Protein AF-A0A7L2R5G6-F1 (afdb_monomer_lite)

Sequence (121 aa):
MLLHHALSICGMILVLGLGKSATEVNAVVFVSEITNPLLQARWFLREMGSYHTSLGKAVDFLFVLLFLALRIGAGAWIVYGMVTSPKTNWLLKAGGLAMYVVSLGFMVEICRFVRRKMWKK

InterPro domains:
  IPR006634 TRAM/LAG1/CLN8 homology domain [PF03798] (1-88)
  IPR006634 TRAM/LAG1/CLN8 homology domain [PS50922] (1-119)
  IPR042512 TLC domain-containing protein 5 [PTHR31898] (1-121)

Radius of gyration: 16.45 Å; chains: 1; bounding box: 33×23×48 Å

pLDDT: mean 93.64, std 5.58, range [48.41, 97.31]

Secondary structure (DSSP, 8-state):
-HHHHHHHHHHHHHHHHHT--HHHHHHHHHHHHTTHHHHHHHHHHHHTT-TTSHHHHHHHHHHHHHIIIIIIIIHHHHHHHHHH-SSS-HHHHHHHHHHHHHHHHHHHHHHHHHHHHHHT-

Structure (mmCIF, N/CA/C/O backbone):
data_AF-A0A7L2R5G6-F1
#
_entry.id   AF-A0A7L2R5G6-F1
#
loop_
_atom_site.group_PDB
_atom_site.id
_atom_site.type_symbol
_atom_site.label_atom_id
_atom_site.label_alt_id
_atom_site.label_comp_id
_atom_site.label_asym_id
_atom_site.label_entity_id
_a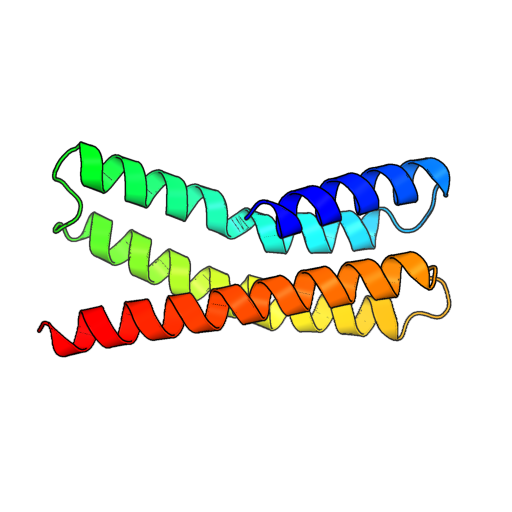tom_site.label_seq_id
_atom_site.pdbx_PDB_ins_code
_atom_site.Cartn_x
_atom_site.Cartn_y
_atom_site.Cartn_z
_atom_site.occupancy
_atom_site.B_iso_or_equiv
_atom_site.auth_seq_id
_atom_site.auth_comp_id
_atom_site.auth_asym_id
_atom_site.auth_atom_id
_atom_site.pdbx_PDB_model_num
ATOM 1 N N . MET A 1 1 ? -3.943 6.866 -4.839 1.00 86.44 1 MET A N 1
ATOM 2 C CA . MET A 1 1 ? -2.896 7.505 -4.011 1.00 86.44 1 MET A CA 1
ATOM 3 C C . MET A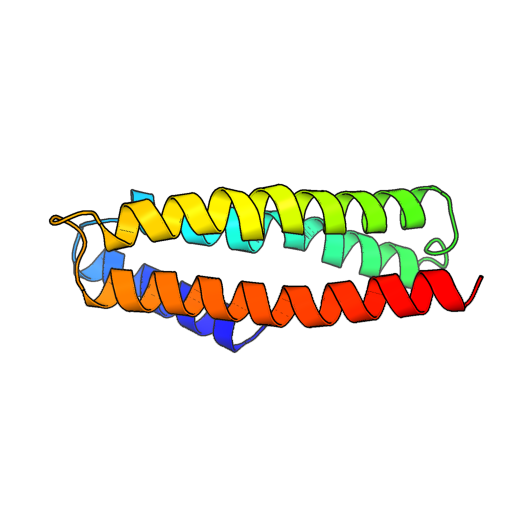 1 1 ? -3.474 8.528 -3.045 1.00 86.44 1 MET A C 1
ATOM 5 O O . MET A 1 1 ? -3.254 8.370 -1.858 1.00 86.44 1 MET A O 1
ATOM 9 N N . LEU A 1 2 ? -4.278 9.502 -3.489 1.00 92.38 2 LEU A N 1
ATOM 10 C CA . LEU A 1 2 ? -4.868 10.505 -2.582 1.00 92.38 2 LEU A CA 1
ATOM 11 C C . LEU A 1 2 ? -5.708 9.906 -1.442 1.00 92.38 2 LEU A C 1
ATOM 13 O O . LEU A 1 2 ? -5.483 10.251 -0.291 1.00 92.38 2 LEU A O 1
ATOM 17 N N . LEU A 1 3 ? -6.607 8.960 -1.743 1.00 92.62 3 LEU A N 1
ATOM 18 C CA . LEU A 1 3 ? -7.433 8.305 -0.718 1.00 92.62 3 LEU A CA 1
ATOM 19 C C . LEU A 1 3 ? -6.592 7.592 0.354 1.00 92.62 3 LEU A C 1
ATOM 21 O O . LEU A 1 3 ? -6.880 7.705 1.537 1.00 92.62 3 LEU A O 1
ATOM 25 N N . HIS A 1 4 ? -5.529 6.904 -0.066 1.00 94.00 4 HIS A N 1
ATOM 26 C CA . HIS A 1 4 ? -4.559 6.263 0.828 1.00 94.00 4 HIS A CA 1
ATOM 27 C C . HIS A 1 4 ? -3.921 7.284 1.782 1.00 94.00 4 HIS A C 1
ATOM 29 O O . HIS A 1 4 ? -3.917 7.072 2.988 1.00 94.00 4 HIS A O 1
ATOM 35 N N . HIS A 1 5 ? -3.454 8.426 1.269 1.00 95.81 5 HIS A N 1
ATOM 36 C CA . HIS A 1 5 ? -2.864 9.466 2.117 1.00 95.81 5 HIS A CA 1
ATOM 37 C C . HIS A 1 5 ? -3.889 10.118 3.047 1.00 95.81 5 HIS A C 1
ATOM 39 O O . HIS A 1 5 ? -3.585 10.332 4.217 1.00 95.81 5 HIS A O 1
ATOM 45 N N . ALA A 1 6 ? -5.102 10.390 2.561 1.00 96.00 6 ALA A N 1
ATOM 46 C CA . ALA A 1 6 ? -6.176 10.936 3.384 1.00 96.00 6 ALA A CA 1
ATOM 47 C C . ALA A 1 6 ? -6.498 10.003 4.562 1.00 96.00 6 ALA A C 1
ATOM 49 O O . ALA A 1 6 ? -6.526 10.448 5.706 1.00 96.00 6 ALA A O 1
ATOM 50 N N . LEU A 1 7 ? -6.649 8.700 4.303 1.00 95.19 7 LEU A N 1
ATOM 51 C CA . LEU A 1 7 ? -6.881 7.693 5.340 1.00 95.19 7 LEU A CA 1
ATOM 52 C C . LEU A 1 7 ? -5.718 7.606 6.338 1.00 95.19 7 LEU A C 1
ATOM 54 O O . LEU A 1 7 ? -5.967 7.572 7.542 1.00 95.19 7 LEU A O 1
ATOM 58 N N . SER A 1 8 ? -4.465 7.625 5.870 1.00 95.12 8 SER A N 1
ATOM 59 C CA . SER A 1 8 ? -3.288 7.638 6.750 1.00 95.12 8 SER A CA 1
ATOM 60 C C . SER A 1 8 ? -3.261 8.871 7.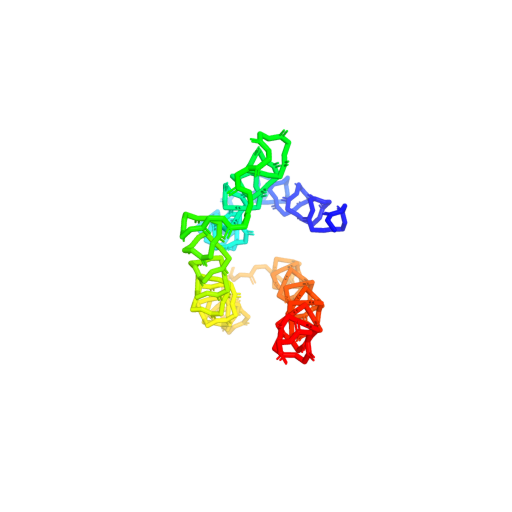657 1.00 95.12 8 SER A C 1
ATOM 62 O O . SER A 1 8 ? -3.057 8.740 8.862 1.00 95.12 8 SER A O 1
ATOM 64 N N . ILE A 1 9 ? -3.509 10.066 7.108 1.00 96.25 9 ILE A N 1
ATOM 65 C CA . ILE A 1 9 ? -3.534 11.322 7.873 1.00 96.25 9 ILE A CA 1
ATOM 66 C C . ILE A 1 9 ? -4.660 11.293 8.909 1.00 96.25 9 ILE A C 1
ATOM 68 O O . ILE A 1 9 ? -4.414 11.547 10.088 1.00 96.25 9 ILE A O 1
ATOM 72 N N . CYS A 1 10 ? -5.877 10.923 8.502 1.00 95.31 10 CYS A N 1
ATOM 73 C CA . CYS A 1 10 ? -7.009 10.796 9.417 1.00 95.31 10 CYS A CA 1
ATOM 74 C C . CYS A 1 10 ? -6.737 9.768 10.525 1.00 95.31 10 CYS A C 1
ATOM 76 O O . CYS A 1 10 ? -7.031 10.034 11.688 1.00 95.31 10 CYS A O 1
ATOM 78 N N . GLY A 1 11 ? -6.141 8.619 10.189 1.00 93.81 11 GLY A N 1
ATOM 79 C CA . GLY A 1 11 ? -5.780 7.580 11.153 1.00 93.81 11 GLY A CA 1
ATOM 80 C C . GLY A 1 11 ? -4.750 8.052 12.181 1.00 93.81 11 GLY A C 1
ATOM 81 O O . GLY A 1 11 ? -4.922 7.802 13.373 1.00 93.81 11 GLY A O 1
ATOM 82 N N . MET A 1 12 ? -3.721 8.786 11.745 1.00 95.06 12 MET A N 1
ATOM 83 C CA . MET A 1 12 ? -2.721 9.374 12.645 1.00 95.06 12 MET A CA 1
ATOM 84 C C . MET A 1 12 ? -3.333 10.433 13.571 1.00 95.06 12 MET A C 1
ATOM 86 O O . MET A 1 12 ? -3.107 10.378 14.778 1.00 95.06 12 MET A O 1
ATOM 90 N N . ILE A 1 13 ? -4.152 11.351 13.040 1.00 95.56 13 ILE A N 1
ATOM 91 C CA . ILE A 1 13 ? -4.861 12.365 13.844 1.00 95.56 13 ILE A CA 1
ATOM 92 C C . ILE A 1 13 ? -5.744 11.689 14.901 1.00 95.56 13 ILE A C 1
ATOM 94 O O . ILE A 1 13 ? -5.730 12.076 16.070 1.00 95.56 13 ILE A O 1
ATOM 98 N N . LEU A 1 14 ? -6.482 10.650 14.507 1.00 93.69 14 LEU A N 1
ATOM 99 C CA . LEU A 1 14 ? -7.375 9.918 15.399 1.00 93.69 14 LEU A CA 1
ATOM 100 C C . LEU A 1 14 ? -6.617 9.215 16.531 1.00 93.69 14 LEU A C 1
ATOM 102 O O . LEU A 1 14 ? -7.023 9.308 17.686 1.00 93.69 14 LEU A O 1
ATOM 106 N N . VAL A 1 15 ? -5.514 8.529 16.224 1.00 94.44 15 VAL A N 1
ATOM 107 C CA . VAL A 1 15 ? -4.679 7.872 17.243 1.00 94.44 15 VAL A CA 1
ATOM 108 C C . VAL A 1 15 ? -4.080 8.877 18.217 1.00 94.44 15 VAL A C 1
ATOM 110 O O . VAL A 1 15 ? -4.081 8.615 19.420 1.00 94.44 15 VAL A O 1
ATOM 113 N N . LEU A 1 16 ? -3.604 10.025 17.723 1.00 94.44 16 LEU A N 1
ATOM 114 C CA . LEU A 1 16 ? -3.081 11.096 18.574 1.00 94.44 16 LEU A CA 1
ATOM 115 C C . LEU A 1 16 ? -4.159 11.627 19.526 1.00 94.44 16 LEU A C 1
ATOM 117 O O . LEU A 1 16 ? -3.890 11.786 20.712 1.00 94.44 16 LEU A O 1
ATOM 121 N N . GLY A 1 17 ? -5.386 11.832 19.035 1.00 93.25 17 GLY A N 1
ATOM 122 C CA . GLY A 1 17 ? -6.512 12.273 19.863 1.00 93.25 17 GLY A CA 1
ATOM 123 C C . GLY A 1 17 ? -6.994 11.224 20.874 1.00 93.25 17 GLY A C 1
ATOM 124 O O . GLY A 1 17 ? -7.390 11.574 21.982 1.00 93.25 17 GLY A O 1
ATOM 125 N N . LEU A 1 18 ? -6.950 9.934 20.522 1.00 91.44 18 LEU A N 1
ATOM 126 C CA . LEU A 1 18 ? -7.374 8.836 21.403 1.00 91.44 18 LEU A CA 1
ATOM 127 C C . LEU A 1 18 ? -6.302 8.408 22.419 1.00 91.44 18 LEU A C 1
ATOM 129 O O . LEU A 1 18 ? -6.634 7.737 23.399 1.00 91.44 18 LEU A O 1
ATOM 133 N N . GLY A 1 19 ? -5.024 8.710 22.164 1.00 92.06 19 GLY A N 1
ATOM 134 C CA . GLY A 1 19 ? -3.893 8.285 22.996 1.00 92.06 19 GLY A CA 1
ATOM 135 C C . GLY A 1 19 ? -3.688 6.763 23.057 1.00 92.06 19 GLY A C 1
ATOM 136 O O . GLY A 1 19 ? -3.076 6.258 23.998 1.00 92.06 19 GLY A O 1
ATOM 137 N N . LYS A 1 20 ? -4.239 6.004 22.099 1.00 89.88 20 LYS A N 1
ATOM 138 C CA . LYS A 1 20 ? -4.225 4.529 22.057 1.00 89.88 20 LYS A CA 1
ATOM 139 C C . LYS A 1 20 ? -4.075 4.022 20.620 1.00 89.88 20 LYS A C 1
ATOM 141 O O . LYS A 1 20 ? -4.391 4.731 19.671 1.00 89.88 20 LYS A O 1
ATOM 146 N N . SER A 1 21 ? -3.639 2.770 20.476 1.00 90.38 21 SER A N 1
ATOM 147 C CA . SER A 1 21 ? -3.504 2.050 19.196 1.00 90.38 21 SER A CA 1
ATOM 148 C C . SER A 1 21 ? -2.516 2.647 18.177 1.00 90.38 21 SER A C 1
ATOM 150 O O . SER A 1 21 ? -2.671 2.495 16.962 1.00 90.38 21 SER A O 1
ATOM 152 N N . ALA A 1 22 ? -1.464 3.311 18.668 1.00 91.88 22 ALA A N 1
ATOM 153 C CA . ALA A 1 22 ? -0.388 3.827 17.822 1.00 91.88 22 ALA A CA 1
ATOM 154 C C . ALA A 1 22 ? 0.418 2.718 17.138 1.00 91.88 22 ALA A C 1
ATOM 156 O O . ALA A 1 22 ? 0.830 2.875 15.991 1.00 91.88 22 ALA A O 1
ATOM 157 N N . THR A 1 23 ? 0.604 1.581 17.809 1.00 92.38 23 THR A N 1
ATOM 158 C CA . THR A 1 23 ? 1.317 0.428 17.253 1.00 92.38 23 THR A CA 1
ATOM 159 C C . THR A 1 23 ? 0.623 -0.102 16.002 1.00 92.38 23 THR A C 1
ATOM 161 O O . THR A 1 23 ? 1.276 -0.316 14.984 1.00 92.38 23 THR A O 1
ATOM 164 N N . GLU A 1 24 ? -0.698 -0.269 16.047 1.00 92.19 24 GLU A N 1
ATOM 165 C CA . GLU A 1 24 ? -1.468 -0.815 14.935 1.00 92.19 24 GLU A CA 1
ATOM 166 C C . GLU A 1 24 ? -1.492 0.149 13.741 1.00 92.19 24 GLU A C 1
ATOM 168 O O . GLU A 1 24 ? -1.291 -0.282 12.606 1.00 92.19 24 GLU A O 1
ATOM 173 N N . VAL A 1 25 ? -1.671 1.456 13.977 1.00 94.06 25 VAL A N 1
ATOM 174 C CA . VAL A 1 25 ? -1.635 2.455 12.893 1.00 94.06 25 VAL A CA 1
ATOM 175 C C . VAL A 1 25 ? -0.240 2.578 12.288 1.00 94.06 25 VAL A C 1
ATOM 177 O O . VAL A 1 25 ? -0.124 2.584 11.064 1.00 94.06 25 VAL A O 1
ATOM 180 N N . ASN A 1 26 ? 0.821 2.580 13.098 1.00 95.19 26 ASN A N 1
ATOM 181 C CA . ASN A 1 26 ? 2.191 2.589 12.582 1.00 95.19 26 ASN A CA 1
ATOM 182 C C . ASN A 1 26 ? 2.492 1.346 11.741 1.00 95.19 26 ASN A C 1
ATOM 184 O O . ASN A 1 26 ? 3.117 1.465 10.690 1.00 95.19 26 ASN A O 1
ATOM 188 N N . ALA A 1 27 ? 2.018 0.168 12.157 1.00 94.75 27 ALA A N 1
ATOM 189 C CA . ALA A 1 27 ? 2.185 -1.059 11.387 1.00 94.75 27 ALA A CA 1
ATOM 190 C C . ALA A 1 27 ? 1.480 -0.978 10.020 1.00 94.75 27 ALA A C 1
ATOM 192 O O . ALA A 1 27 ? 2.084 -1.312 8.998 1.00 94.75 27 ALA A O 1
ATOM 193 N N . VAL A 1 28 ? 0.234 -0.482 9.985 1.00 95.00 28 VAL A N 1
ATOM 194 C CA . VAL A 1 28 ? -0.511 -0.267 8.731 1.00 95.00 28 VAL A CA 1
ATOM 195 C C . VAL A 1 28 ? 0.217 0.733 7.832 1.00 95.00 28 VAL A C 1
ATOM 197 O O . VAL A 1 28 ? 0.447 0.436 6.660 1.00 95.00 28 VAL A O 1
ATOM 200 N N . VAL A 1 29 ? 0.629 1.885 8.371 1.00 95.38 29 VAL A N 1
ATOM 201 C CA . VAL A 1 29 ? 1.336 2.927 7.610 1.00 95.38 29 VAL A CA 1
ATOM 202 C C . VAL A 1 29 ? 2.654 2.390 7.053 1.00 95.38 29 VAL A C 1
ATOM 204 O O . VAL A 1 29 ? 2.889 2.498 5.850 1.00 95.38 29 VAL A O 1
ATOM 207 N N . PHE A 1 30 ? 3.471 1.731 7.875 1.00 95.12 30 PHE A N 1
ATOM 208 C CA . PHE A 1 30 ? 4.756 1.168 7.461 1.00 95.12 30 PHE A CA 1
ATOM 209 C C . PHE A 1 30 ? 4.613 0.214 6.271 1.00 95.12 30 PHE A C 1
ATOM 211 O O . PHE A 1 30 ? 5.224 0.420 5.221 1.00 95.12 30 PHE A O 1
ATOM 218 N N . VAL A 1 31 ? 3.756 -0.801 6.403 1.00 94.94 31 VAL A N 1
ATOM 219 C CA . VAL A 1 31 ? 3.530 -1.798 5.346 1.00 94.94 31 VAL A CA 1
ATOM 220 C C . VAL A 1 31 ? 2.977 -1.153 4.074 1.00 94.94 31 VAL A C 1
ATOM 222 O O . VAL A 1 31 ? 3.280 -1.581 2.958 1.00 94.94 31 VAL A O 1
ATOM 225 N N . SER A 1 32 ? 2.183 -0.098 4.227 1.00 92.62 32 SER A N 1
ATOM 226 C CA . SER A 1 32 ? 1.573 0.606 3.108 1.00 92.62 32 SER A CA 1
ATOM 227 C C . SER A 1 32 ? 2.541 1.528 2.342 1.00 92.62 32 SER A C 1
ATOM 229 O O . SER A 1 32 ? 2.336 1.749 1.145 1.00 92.62 32 SER A O 1
ATOM 231 N N . GLU A 1 33 ? 3.621 1.990 2.984 1.00 94.81 33 GLU A N 1
ATOM 232 C CA . GLU A 1 33 ? 4.605 2.927 2.415 1.00 94.81 33 GLU A CA 1
ATOM 233 C C . GLU A 1 33 ? 5.927 2.271 1.999 1.00 94.81 33 GLU A C 1
ATOM 235 O O . GLU A 1 33 ? 6.620 2.801 1.132 1.00 94.81 33 GLU A O 1
ATOM 240 N N . ILE A 1 34 ? 6.274 1.090 2.527 1.00 93.38 34 ILE A N 1
ATOM 241 C CA . ILE A 1 34 ? 7.575 0.439 2.266 1.00 93.38 34 ILE A CA 1
ATOM 242 C C . ILE A 1 34 ? 7.860 0.181 0.774 1.00 93.38 34 ILE A C 1
ATOM 244 O O . ILE A 1 34 ? 9.006 0.077 0.348 1.00 93.38 34 ILE A O 1
ATOM 248 N N . THR A 1 35 ? 6.812 0.107 -0.048 1.00 94.12 35 THR A N 1
ATOM 249 C CA . THR A 1 35 ? 6.921 -0.097 -1.502 1.00 94.12 35 THR A CA 1
ATOM 250 C C . THR A 1 35 ? 7.122 1.199 -2.295 1.00 94.12 35 THR A C 1
ATOM 252 O O . THR A 1 35 ? 7.514 1.147 -3.462 1.00 94.12 35 THR A O 1
ATOM 255 N N . ASN A 1 36 ? 6.883 2.365 -1.689 1.00 93.88 36 ASN A N 1
ATOM 256 C CA . ASN A 1 36 ? 6.931 3.664 -2.358 1.00 93.88 36 ASN A CA 1
ATOM 257 C C . ASN A 1 36 ? 8.349 4.069 -2.820 1.00 93.88 36 ASN A C 1
ATOM 259 O O . ASN A 1 36 ? 8.475 4.507 -3.964 1.00 93.88 36 ASN A O 1
ATOM 263 N N . PRO A 1 37 ? 9.440 3.841 -2.055 1.00 95.88 37 PRO A N 1
ATOM 264 C CA . PRO A 1 37 ? 10.796 4.113 -2.542 1.00 95.88 37 PRO A CA 1
ATOM 265 C C . PRO A 1 37 ? 11.122 3.419 -3.873 1.00 95.88 37 PRO A C 1
ATOM 267 O O . PRO A 1 37 ? 11.800 3.996 -4.718 1.00 95.88 37 PRO A O 1
ATOM 270 N N . LEU A 1 38 ? 10.584 2.218 -4.114 1.00 96.25 38 LEU A N 1
ATOM 271 C CA . LEU A 1 38 ? 10.769 1.500 -5.380 1.00 96.25 38 LEU A CA 1
ATOM 272 C C . LEU A 1 38 ? 9.964 2.109 -6.531 1.00 96.25 38 LEU A C 1
ATOM 274 O O . LEU A 1 38 ? 10.430 2.102 -7.670 1.00 96.25 38 LEU A O 1
ATOM 278 N N . LEU A 1 39 ? 8.785 2.673 -6.252 1.00 93.00 39 LEU A N 1
ATOM 279 C CA . LEU A 1 39 ? 8.038 3.451 -7.244 1.00 93.00 39 LEU A CA 1
ATOM 280 C C . LEU A 1 39 ? 8.809 4.710 -7.648 1.00 93.00 39 LEU A C 1
ATOM 282 O O . LEU A 1 39 ? 8.890 5.006 -8.841 1.00 93.00 39 LEU A O 1
ATOM 286 N N . GLN A 1 40 ? 9.420 5.401 -6.681 1.00 95.94 40 GLN A N 1
ATOM 287 C CA . GLN A 1 40 ? 10.265 6.565 -6.956 1.00 95.94 40 GLN A CA 1
ATOM 288 C C . GLN A 1 40 ? 11.520 6.161 -7.739 1.00 95.94 40 GLN A C 1
ATOM 290 O O . GLN A 1 40 ? 11.802 6.740 -8.784 1.00 95.94 40 GLN A O 1
ATOM 295 N N . ALA A 1 41 ? 12.221 5.101 -7.321 1.00 96.25 41 ALA A N 1
ATOM 296 C CA . ALA A 1 41 ? 13.382 4.576 -8.043 1.00 96.25 41 ALA A CA 1
ATOM 297 C C . ALA A 1 41 ? 13.037 4.212 -9.496 1.00 96.25 41 ALA A C 1
ATOM 299 O O . ALA A 1 41 ? 13.775 4.542 -10.422 1.00 96.25 41 ALA A O 1
ATOM 300 N N . ARG A 1 42 ? 11.879 3.582 -9.722 1.00 95.06 42 ARG A N 1
ATOM 301 C CA . ARG A 1 42 ? 11.381 3.278 -11.067 1.00 95.06 42 ARG A CA 1
ATOM 302 C C . ARG A 1 42 ? 11.150 4.538 -11.899 1.00 95.06 42 ARG A C 1
ATOM 304 O O . ARG A 1 42 ? 11.450 4.523 -13.093 1.00 95.06 42 ARG A O 1
ATOM 311 N N . TRP A 1 43 ? 10.585 5.587 -11.306 1.00 96.06 43 TRP A N 1
ATOM 312 C CA . TRP A 1 43 ? 10.383 6.867 -11.981 1.00 96.06 43 TRP A CA 1
ATOM 313 C C . TRP A 1 43 ? 11.726 7.490 -12.388 1.00 96.06 43 TRP A C 1
ATOM 315 O O . TRP A 1 43 ? 11.917 7.770 -13.568 1.00 96.06 43 TRP A O 1
ATOM 325 N N . PHE A 1 44 ? 12.700 7.553 -11.474 1.00 97.31 44 PHE A N 1
ATOM 326 C CA . PHE A 1 44 ? 14.051 8.041 -11.783 1.00 97.31 44 PHE A CA 1
ATOM 327 C C . PHE A 1 44 ? 14.734 7.235 -12.893 1.00 97.31 44 PHE A C 1
ATOM 329 O O . PHE A 1 44 ? 15.319 7.806 -13.808 1.00 97.31 44 PHE A O 1
ATOM 336 N N . LEU A 1 45 ? 14.631 5.902 -12.869 1.00 96.50 45 LEU A N 1
ATOM 337 C CA . LEU A 1 45 ? 15.210 5.058 -13.920 1.00 96.50 45 LEU A CA 1
ATOM 338 C C . LEU A 1 45 ? 14.597 5.320 -15.298 1.00 96.50 45 LEU A C 1
ATOM 340 O O . LEU A 1 45 ? 15.284 5.145 -16.302 1.00 96.50 45 LEU A O 1
ATOM 344 N N . ARG A 1 46 ? 13.320 5.713 -15.369 1.00 95.19 46 ARG A N 1
ATOM 345 C CA . ARG A 1 46 ? 12.687 6.113 -16.633 1.00 95.19 46 ARG A CA 1
ATOM 346 C C . ARG A 1 46 ? 13.237 7.435 -17.136 1.00 95.19 46 ARG A C 1
ATOM 348 O O . ARG A 1 46 ? 13.580 7.503 -18.310 1.00 95.19 46 ARG A O 1
ATOM 355 N N . GLU A 1 47 ? 13.369 8.416 -16.252 1.00 97.12 47 GLU A N 1
ATOM 356 C CA . GLU A 1 47 ? 13.886 9.741 -16.601 1.00 97.12 47 GLU A CA 1
ATOM 357 C C . GLU A 1 47 ? 15.341 9.676 -17.085 1.00 97.12 47 GLU A C 1
ATOM 359 O O . GLU A 1 47 ? 15.710 10.287 -18.079 1.00 97.12 47 GLU A O 1
ATOM 364 N N . MET A 1 48 ? 16.159 8.824 -16.462 1.00 95.88 48 MET A N 1
ATOM 365 C CA . MET A 1 48 ? 17.550 8.591 -16.870 1.00 95.88 48 MET A CA 1
ATOM 366 C C . MET A 1 48 ? 17.697 7.669 -18.100 1.00 95.88 48 MET A C 1
ATOM 368 O O . MET A 1 48 ? 18.799 7.201 -18.385 1.00 95.88 48 MET A O 1
ATOM 372 N N . GLY A 1 49 ? 16.606 7.276 -18.772 1.00 94.50 49 GLY A N 1
ATOM 373 C CA . GLY A 1 49 ? 16.633 6.330 -19.902 1.00 94.50 49 GLY A CA 1
ATOM 374 C C . GLY A 1 49 ? 17.077 4.899 -19.550 1.00 94.50 49 GLY A C 1
ATOM 375 O O . GLY A 1 49 ? 17.183 4.034 -20.417 1.00 94.50 49 GLY A O 1
ATOM 376 N N . SER A 1 50 ? 17.294 4.607 -18.267 1.00 93.69 50 SER A N 1
ATOM 377 C CA . SER A 1 50 ? 17.856 3.352 -17.752 1.00 93.69 50 SER A CA 1
ATOM 378 C C . SER A 1 50 ? 16.794 2.313 -17.369 1.00 93.69 50 SER A C 1
ATOM 380 O O . SER A 1 50 ? 17.112 1.254 -16.827 1.00 93.69 50 SER A O 1
ATOM 382 N N . TYR A 1 51 ? 15.515 2.560 -17.659 1.00 93.00 51 TYR A N 1
ATOM 383 C CA . TYR A 1 51 ? 14.412 1.677 -17.265 1.00 93.00 51 TYR A CA 1
ATOM 384 C C . TYR A 1 51 ? 14.463 0.283 -17.910 1.00 93.00 51 TYR A C 1
ATOM 386 O O . TYR A 1 51 ? 14.057 -0.702 -17.293 1.00 93.00 51 TYR A O 1
ATOM 394 N N . HIS A 1 52 ? 14.973 0.171 -19.137 1.00 92.19 52 HIS A N 1
ATOM 395 C CA . HIS A 1 52 ? 15.032 -1.108 -19.857 1.00 92.19 52 HIS A CA 1
ATOM 396 C C . HIS A 1 52 ? 16.225 -1.995 -19.460 1.00 92.19 52 HIS A C 1
ATOM 398 O O . HIS A 1 52 ? 16.330 -3.135 -19.922 1.00 92.19 52 HIS A O 1
ATOM 404 N N . THR A 1 53 ? 17.092 -1.507 -18.569 1.00 94.50 53 THR A N 1
ATOM 405 C CA . THR A 1 53 ? 18.258 -2.236 -18.054 1.00 94.50 53 THR A CA 1
ATOM 406 C C . THR A 1 53 ? 17.867 -3.369 -17.092 1.00 94.50 53 THR A C 1
ATOM 408 O O . THR A 1 53 ? 16.711 -3.511 -16.675 1.00 94.50 53 THR A O 1
ATOM 411 N N . SER A 1 54 ? 18.847 -4.192 -16.704 1.00 93.94 54 SER A N 1
ATOM 412 C CA . SER A 1 54 ? 18.692 -5.203 -15.648 1.00 93.94 54 SER A CA 1
ATOM 413 C C . SER A 1 54 ? 18.240 -4.589 -14.318 1.00 93.94 54 SER A C 1
ATOM 415 O O . SER A 1 54 ? 17.389 -5.173 -13.647 1.00 93.94 54 SER A O 1
ATOM 417 N N . LEU A 1 55 ? 18.718 -3.386 -13.982 1.00 94.62 55 LEU A N 1
ATOM 418 C CA . LEU A 1 55 ? 18.328 -2.659 -12.774 1.00 94.62 55 LEU A CA 1
ATOM 419 C C . LEU A 1 55 ? 16.833 -2.307 -12.777 1.00 94.62 55 LEU A C 1
ATOM 421 O O . LEU A 1 55 ? 16.139 -2.566 -11.798 1.00 94.62 55 LEU A O 1
ATOM 425 N N . GLY A 1 56 ? 16.299 -1.805 -13.896 1.00 94.81 56 GLY A N 1
ATOM 426 C CA . GLY A 1 56 ? 14.864 -1.517 -14.015 1.00 94.81 56 GLY A CA 1
ATOM 427 C C . GLY A 1 56 ? 13.984 -2.766 -13.894 1.00 94.81 56 GLY A C 1
ATOM 428 O O . GLY A 1 56 ? 12.912 -2.722 -13.287 1.00 94.81 56 GLY A O 1
ATOM 429 N N . LYS A 1 57 ? 14.457 -3.917 -14.394 1.00 94.31 57 LYS A N 1
ATOM 430 C CA . LYS A 1 57 ? 13.786 -5.212 -14.188 1.00 94.31 57 LYS A CA 1
ATOM 431 C C . LYS A 1 57 ? 13.826 -5.650 -12.720 1.00 94.31 57 LYS A C 1
ATOM 433 O O . LYS A 1 57 ? 12.802 -6.113 -12.223 1.00 94.31 57 LYS A O 1
ATOM 438 N N . ALA A 1 58 ? 14.961 -5.479 -12.041 1.00 96.25 58 ALA A N 1
ATOM 439 C CA . ALA A 1 58 ? 15.117 -5.807 -10.625 1.00 96.25 58 ALA A CA 1
ATOM 440 C C . ALA A 1 58 ? 14.207 -4.947 -9.732 1.00 96.25 58 ALA A C 1
ATOM 442 O O . ALA A 1 58 ? 13.531 -5.489 -8.861 1.00 96.25 58 ALA A O 1
ATOM 443 N N . VAL A 1 59 ? 14.114 -3.637 -9.994 1.00 97.12 59 VAL A N 1
ATOM 444 C CA . VAL A 1 59 ? 13.211 -2.727 -9.267 1.00 97.12 59 VAL A CA 1
ATOM 445 C C . VAL A 1 59 ? 11.747 -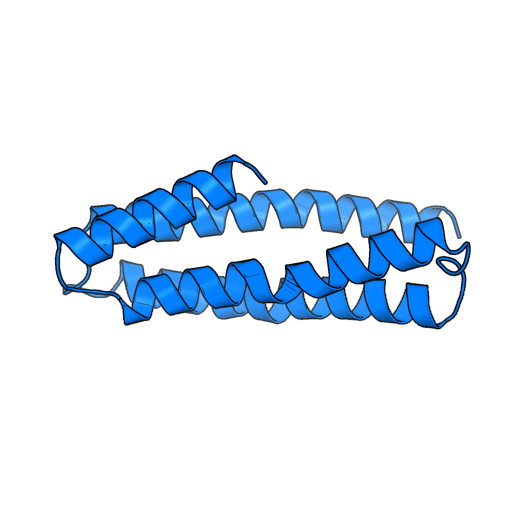3.125 -9.458 1.00 97.12 59 VAL A C 1
ATOM 447 O O . VAL A 1 59 ? 11.016 -3.220 -8.475 1.00 97.12 59 VAL A O 1
ATOM 450 N N . ASP A 1 60 ? 11.316 -3.410 -10.694 1.00 95.69 60 ASP A N 1
ATOM 451 C CA . ASP A 1 60 ? 9.942 -3.864 -10.955 1.00 95.69 60 ASP A CA 1
ATOM 452 C C . ASP A 1 60 ? 9.640 -5.197 -10.239 1.00 95.69 60 ASP A C 1
ATOM 454 O O . ASP A 1 60 ? 8.553 -5.361 -9.685 1.00 95.69 60 ASP A O 1
ATOM 458 N N . PHE A 1 61 ? 10.588 -6.141 -10.227 1.00 95.56 61 PHE A N 1
ATOM 459 C CA . PHE A 1 61 ? 10.437 -7.418 -9.523 1.00 95.56 61 PHE A CA 1
ATOM 460 C C . PHE A 1 61 ? 10.332 -7.224 -8.007 1.00 95.56 61 PHE A C 1
ATOM 462 O O . PHE A 1 61 ? 9.389 -7.720 -7.391 1.00 95.56 61 PHE A O 1
ATOM 469 N N . LEU A 1 62 ? 11.258 -6.466 -7.415 1.00 96.88 62 LEU A N 1
ATOM 470 C CA . LEU A 1 62 ? 11.276 -6.205 -5.979 1.00 96.88 62 LEU A CA 1
ATOM 471 C C . LEU A 1 62 ? 10.019 -5.450 -5.536 1.00 96.88 62 LEU A C 1
ATOM 473 O O . LEU A 1 62 ? 9.450 -5.764 -4.493 1.00 96.88 62 LEU A O 1
ATOM 477 N N . PHE A 1 63 ? 9.546 -4.504 -6.352 1.00 96.62 63 PHE A N 1
ATOM 478 C CA . PHE A 1 63 ? 8.299 -3.792 -6.098 1.00 96.62 63 PHE A CA 1
ATOM 479 C C . PHE A 1 63 ? 7.119 -4.761 -6.003 1.00 96.62 63 PHE A C 1
ATOM 481 O O . PHE A 1 63 ? 6.391 -4.729 -5.015 1.00 96.62 63 PHE A O 1
ATOM 488 N N . VAL A 1 64 ? 6.950 -5.651 -6.988 1.00 96.56 64 VAL A N 1
ATOM 489 C CA . VAL A 1 64 ? 5.857 -6.638 -6.981 1.00 96.56 64 VAL A CA 1
ATOM 490 C C . VAL A 1 64 ? 5.992 -7.604 -5.803 1.00 96.56 64 VAL A C 1
ATOM 492 O O . VAL A 1 64 ? 4.999 -7.875 -5.128 1.00 96.56 64 VAL A O 1
ATOM 495 N N . LEU A 1 65 ? 7.206 -8.086 -5.522 1.00 96.06 65 LEU A N 1
ATOM 496 C CA . LEU A 1 65 ? 7.476 -9.008 -4.420 1.00 96.06 65 LEU A CA 1
ATOM 497 C C . LEU A 1 65 ? 7.100 -8.399 -3.065 1.00 96.06 65 LEU A C 1
ATOM 499 O O . LEU A 1 65 ? 6.318 -8.993 -2.325 1.00 96.06 65 LEU A O 1
ATOM 503 N N . LEU A 1 66 ? 7.615 -7.206 -2.751 1.00 96.00 66 LEU A N 1
ATOM 504 C CA . LEU A 1 66 ? 7.315 -6.528 -1.488 1.00 96.00 66 LEU A CA 1
ATOM 505 C C . LEU A 1 66 ? 5.844 -6.132 -1.396 1.00 96.00 66 LEU A C 1
ATOM 507 O O . LEU A 1 66 ? 5.250 -6.216 -0.323 1.00 96.00 66 LEU A O 1
ATOM 511 N N . PHE A 1 67 ? 5.234 -5.737 -2.514 1.00 96.50 67 PHE A N 1
ATOM 512 C CA . PHE A 1 67 ? 3.816 -5.418 -2.540 1.00 96.50 67 PHE A CA 1
ATOM 513 C C . PHE A 1 67 ? 2.964 -6.637 -2.168 1.00 96.50 67 PHE A C 1
ATOM 515 O O . PHE A 1 67 ? 2.085 -6.530 -1.318 1.00 96.50 67 PHE A O 1
ATOM 522 N N . LEU A 1 68 ? 3.240 -7.808 -2.741 1.00 96.75 68 LEU A N 1
ATOM 523 C CA . LEU A 1 68 ? 2.497 -9.026 -2.415 1.00 96.75 68 LEU A CA 1
ATOM 524 C C . LEU A 1 68 ? 2.801 -9.522 -0.997 1.00 96.75 68 LEU A C 1
ATOM 526 O O . LEU A 1 68 ? 1.879 -9.747 -0.217 1.00 96.75 68 LEU A O 1
ATOM 530 N N . ALA A 1 69 ? 4.078 -9.663 -0.642 1.00 96.56 69 ALA A N 1
ATOM 531 C CA . ALA A 1 69 ? 4.476 -10.236 0.640 1.00 96.56 69 ALA A CA 1
ATOM 532 C C . ALA A 1 69 ? 4.066 -9.346 1.820 1.00 96.56 69 ALA A C 1
ATOM 534 O O . ALA A 1 69 ? 3.459 -9.817 2.782 1.00 96.56 69 ALA A O 1
ATOM 535 N N . LEU A 1 70 ? 4.369 -8.049 1.741 1.00 95.56 70 LEU A N 1
ATOM 536 C CA . LEU A 1 70 ? 4.119 -7.127 2.841 1.00 95.56 70 LEU A CA 1
ATOM 537 C C . LEU A 1 70 ? 2.735 -6.509 2.716 1.00 95.56 70 LEU A C 1
ATOM 539 O O . LEU A 1 70 ? 1.908 -6.686 3.602 1.00 95.56 70 LEU A O 1
ATOM 543 N N . ARG A 1 71 ? 2.442 -5.816 1.614 1.00 94.25 71 ARG A N 1
ATOM 544 C CA . ARG A 1 71 ? 1.209 -5.019 1.522 1.00 94.25 71 ARG A CA 1
ATOM 545 C C . ARG A 1 71 ? -0.056 -5.872 1.523 1.00 94.25 71 ARG A C 1
ATOM 547 O O . ARG A 1 71 ? -1.051 -5.476 2.124 1.00 94.25 71 ARG A O 1
ATOM 554 N N . ILE A 1 72 ? -0.011 -7.038 0.880 1.00 96.56 72 ILE A N 1
ATOM 555 C CA . ILE A 1 72 ? -1.150 -7.960 0.821 1.00 96.56 72 ILE A CA 1
ATOM 556 C C . ILE A 1 72 ? -1.076 -8.999 1.936 1.00 96.56 72 ILE A C 1
ATOM 558 O O . ILE A 1 72 ? -2.032 -9.106 2.701 1.00 96.56 72 ILE A O 1
ATOM 562 N N . GLY A 1 73 ? 0.043 -9.719 2.060 1.00 96.88 73 GLY A N 1
ATOM 563 C CA . GLY A 1 73 ? 0.233 -10.762 3.071 1.00 96.88 73 GLY A CA 1
ATOM 564 C C . GLY A 1 73 ? 0.282 -10.209 4.496 1.00 96.88 73 GLY A C 1
ATOM 565 O O . GLY A 1 73 ? -0.653 -10.404 5.273 1.00 96.88 73 GLY A O 1
ATOM 566 N N . ALA A 1 74 ? 1.347 -9.480 4.841 1.00 96.56 74 ALA A N 1
ATOM 567 C CA . ALA A 1 74 ? 1.478 -8.888 6.176 1.00 96.56 74 ALA A CA 1
ATOM 568 C C . ALA A 1 74 ? 0.352 -7.879 6.479 1.00 96.56 74 ALA A C 1
ATOM 570 O O . ALA A 1 74 ? -0.130 -7.813 7.607 1.00 96.56 74 ALA A O 1
ATOM 571 N N . GLY A 1 75 ? -0.130 -7.150 5.468 1.00 96.56 75 GLY A N 1
ATOM 572 C CA . GLY A 1 75 ? -1.287 -6.263 5.580 1.00 96.56 75 GLY A CA 1
ATOM 573 C C . GLY A 1 75 ? -2.557 -6.998 6.014 1.00 96.56 75 GLY A C 1
ATOM 574 O O . GLY A 1 75 ? -3.234 -6.532 6.929 1.00 96.56 75 GLY A O 1
ATOM 575 N N . ALA A 1 76 ? -2.849 -8.171 5.436 1.00 96.62 76 ALA A N 1
ATOM 576 C CA . ALA A 1 76 ? -3.985 -8.997 5.855 1.00 96.62 76 ALA A CA 1
ATOM 577 C C . ALA A 1 76 ? -3.853 -9.427 7.317 1.00 96.62 76 ALA A C 1
ATOM 579 O O . ALA A 1 76 ? -4.816 -9.341 8.074 1.00 96.62 76 ALA A O 1
ATOM 580 N N . TRP A 1 77 ? -2.652 -9.850 7.720 1.00 96.88 77 TRP A N 1
ATOM 581 C CA . TRP A 1 77 ? -2.373 -10.275 9.089 1.00 96.88 77 TRP A CA 1
ATOM 582 C C . TRP A 1 77 ? -2.578 -9.143 10.103 1.00 96.88 77 TRP A C 1
ATOM 584 O O . TRP A 1 77 ? -3.235 -9.332 11.127 1.00 96.88 77 TRP A O 1
ATOM 594 N N . ILE A 1 78 ? -2.059 -7.948 9.802 1.00 95.50 78 ILE A N 1
ATOM 595 C CA . ILE A 1 78 ? -2.214 -6.760 10.653 1.00 95.50 78 ILE A CA 1
ATOM 596 C C . ILE A 1 78 ? -3.692 -6.388 10.783 1.00 95.50 78 ILE A C 1
ATOM 598 O O . ILE A 1 78 ? -4.175 -6.173 11.893 1.00 95.50 78 ILE A O 1
ATOM 602 N N . VAL A 1 79 ? -4.421 -6.331 9.667 1.00 95.75 79 VAL A N 1
ATOM 603 C CA . VAL A 1 79 ? -5.844 -5.957 9.658 1.00 95.75 79 VAL A CA 1
ATOM 604 C C . VAL A 1 79 ? -6.682 -7.004 10.377 1.00 95.75 79 VAL A C 1
ATOM 606 O O . VAL A 1 79 ? -7.560 -6.638 11.152 1.00 95.75 79 VAL A O 1
ATOM 609 N N . TYR A 1 80 ? -6.381 -8.290 10.192 1.00 96.25 80 TYR A N 1
ATOM 610 C CA . TYR A 1 80 ? -7.020 -9.368 10.937 1.00 96.25 80 TYR A CA 1
ATOM 611 C C . TYR A 1 80 ? -6.840 -9.166 12.446 1.00 96.25 80 TYR A C 1
ATOM 613 O O . TYR A 1 80 ? -7.835 -9.041 13.155 1.00 96.25 80 TYR A O 1
ATOM 621 N N . GLY A 1 81 ? -5.599 -9.009 12.923 1.00 94.56 81 GLY A N 1
ATOM 622 C CA . GLY A 1 81 ? -5.323 -8.769 14.343 1.00 94.56 81 GLY A CA 1
ATOM 623 C C . GLY A 1 81 ? -5.980 -7.494 14.886 1.00 94.56 81 GLY A C 1
ATOM 624 O O . GLY A 1 81 ? -6.511 -7.485 15.997 1.00 94.56 81 GLY A O 1
ATOM 625 N N . MET A 1 82 ? -6.005 -6.426 14.084 1.00 93.31 82 MET A N 1
ATOM 626 C CA . MET A 1 82 ? -6.661 -5.162 14.422 1.00 93.31 82 MET A CA 1
ATOM 627 C C . MET A 1 82 ? -8.182 -5.331 14.569 1.00 93.31 82 MET A C 1
ATOM 629 O O . MET A 1 82 ? -8.779 -4.816 15.516 1.00 93.31 82 MET A O 1
ATOM 633 N N . VAL A 1 83 ? -8.824 -6.060 13.652 1.00 94.00 83 VAL A N 1
ATOM 634 C CA . VAL A 1 83 ? -10.280 -6.254 13.635 1.00 94.00 83 VAL A CA 1
ATOM 635 C C . VAL A 1 83 ? -10.733 -7.222 14.729 1.00 94.00 83 VAL A C 1
ATOM 637 O O . VAL A 1 83 ? -11.759 -6.970 15.366 1.00 94.00 83 VAL A O 1
ATOM 640 N N . THR A 1 84 ? -9.970 -8.281 15.007 1.00 94.06 84 THR A N 1
ATOM 641 C CA . THR A 1 84 ? -10.302 -9.259 16.057 1.00 94.06 84 THR A CA 1
ATOM 642 C C . THR A 1 84 ? -9.989 -8.760 17.465 1.00 94.06 84 THR A C 1
ATOM 644 O O . THR A 1 84 ? -10.571 -9.249 18.430 1.00 94.06 84 THR A O 1
ATOM 647 N N . SER A 1 85 ? -9.101 -7.774 17.615 1.00 91.56 85 SER A N 1
ATOM 648 C CA . SER A 1 85 ? -8.764 -7.200 18.919 1.00 91.56 85 SER A CA 1
ATOM 649 C C . SER A 1 85 ? -9.977 -6.510 19.566 1.00 91.56 85 SER A C 1
ATOM 651 O O . SER A 1 85 ? -10.571 -5.609 18.962 1.00 91.56 85 SER A O 1
ATOM 653 N N . PRO A 1 86 ? -10.346 -6.846 20.815 1.00 88.44 86 PRO A N 1
ATOM 654 C CA . PRO A 1 86 ? -11.411 -6.148 21.538 1.00 88.44 86 PRO A CA 1
ATOM 655 C C . PRO A 1 86 ? -10.981 -4.754 22.023 1.00 88.44 86 PRO A C 1
ATOM 657 O O . PRO A 1 86 ? -11.826 -3.935 22.367 1.00 88.44 86 PRO A O 1
ATOM 660 N N . LYS A 1 87 ? -9.671 -4.471 22.055 1.00 87.56 87 LYS A N 1
ATOM 661 C CA . LYS A 1 87 ? -9.110 -3.207 22.563 1.00 87.56 87 LYS A CA 1
ATOM 662 C C . LYS A 1 87 ? -9.075 -2.102 21.510 1.00 87.56 87 LYS A C 1
ATOM 664 O O . LYS A 1 87 ? -8.975 -0.928 21.860 1.00 87.56 87 LYS A O 1
ATOM 669 N N . THR A 1 88 ? -9.122 -2.471 20.235 1.00 88.12 88 THR A N 1
ATOM 670 C CA . THR A 1 88 ? -8.990 -1.520 19.135 1.00 88.12 88 THR A CA 1
ATOM 671 C C . THR A 1 88 ? -10.323 -0.823 18.880 1.00 88.12 88 THR A C 1
ATOM 673 O O . THR A 1 88 ? -11.361 -1.469 18.737 1.00 88.12 88 THR A O 1
ATOM 676 N N . ASN A 1 89 ? -10.295 0.509 18.809 1.00 89.31 89 ASN A N 1
ATOM 677 C CA . ASN A 1 89 ? -11.477 1.324 18.533 1.00 89.31 89 ASN A CA 1
ATOM 678 C C . ASN A 1 89 ? -12.109 0.932 17.181 1.00 89.31 89 ASN A C 1
ATOM 680 O O . ASN A 1 89 ? -11.397 0.725 16.198 1.00 89.31 89 ASN A O 1
ATOM 684 N N . TRP A 1 90 ? -13.442 0.863 17.118 1.00 91.12 90 TRP A N 1
ATOM 685 C CA . TRP A 1 90 ? -14.183 0.506 15.903 1.00 91.12 90 TRP A CA 1
ATOM 686 C C . TRP A 1 90 ? -13.821 1.390 14.698 1.00 91.12 90 TRP A C 1
ATOM 688 O O . TRP A 1 90 ? -13.723 0.888 13.580 1.00 91.12 90 TRP A O 1
ATOM 698 N N . LEU A 1 91 ? -13.549 2.679 14.924 1.00 91.69 91 LEU A N 1
ATOM 699 C CA . LEU A 1 91 ? -13.184 3.620 13.870 1.00 91.69 91 LEU A CA 1
ATOM 700 C C . LEU A 1 91 ? -11.797 3.305 13.292 1.00 91.69 91 LEU A C 1
ATOM 702 O O . LEU A 1 91 ? -11.590 3.399 12.084 1.00 91.69 91 LEU A O 1
ATOM 706 N N . LEU A 1 92 ? -10.864 2.842 14.133 1.00 91.81 92 LEU A N 1
ATOM 707 C CA . LEU A 1 92 ? -9.549 2.376 13.684 1.00 91.81 92 LEU A CA 1
ATOM 708 C C . LEU A 1 92 ? -9.651 1.062 12.910 1.00 91.81 92 LEU A C 1
ATOM 710 O O . LEU A 1 92 ? -8.976 0.914 11.896 1.00 91.81 92 LEU A O 1
AT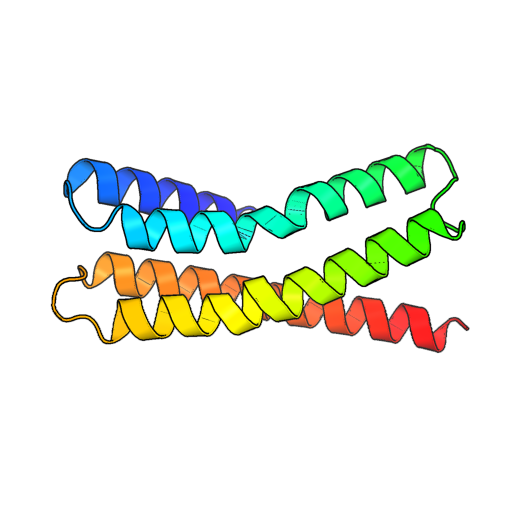OM 714 N N . LYS A 1 93 ? -10.541 0.148 13.318 1.00 94.75 93 LYS A N 1
ATOM 715 C CA . LYS A 1 93 ? -10.830 -1.077 12.553 1.00 94.75 93 LYS A CA 1
ATOM 716 C C . LYS A 1 93 ? -11.351 -0.747 11.155 1.00 94.75 93 LYS A C 1
ATOM 718 O O . LYS A 1 93 ? -10.859 -1.297 10.173 1.00 94.75 93 LYS A O 1
ATOM 723 N N . ALA A 1 94 ? -12.309 0.178 11.066 1.00 94.50 94 ALA A N 1
ATOM 724 C CA . ALA A 1 94 ? -12.850 0.642 9.793 1.00 94.50 94 ALA A CA 1
ATOM 725 C C . ALA A 1 94 ? -11.764 1.298 8.923 1.00 94.50 94 ALA A C 1
ATOM 727 O O . ALA A 1 94 ? -11.650 0.976 7.742 1.00 94.50 94 ALA A O 1
ATOM 728 N N . GLY A 1 95 ? -10.919 2.152 9.512 1.00 94.50 95 GLY A N 1
ATOM 729 C CA . GLY A 1 95 ? -9.791 2.780 8.819 1.00 94.50 95 GLY A CA 1
ATOM 730 C C . GLY A 1 95 ? -8.758 1.771 8.304 1.00 94.50 95 GLY A C 1
ATOM 731 O O . GLY A 1 95 ? -8.363 1.837 7.141 1.00 94.50 95 GLY A O 1
ATOM 732 N N . GLY A 1 96 ? -8.362 0.797 9.128 1.00 94.75 96 GLY A N 1
ATOM 733 C CA . GLY A 1 96 ? -7.441 -0.273 8.737 1.00 94.75 96 GLY A CA 1
ATOM 734 C C . GLY A 1 96 ? -7.999 -1.146 7.611 1.00 94.75 96 GLY A C 1
ATOM 735 O O . GLY A 1 96 ? -7.297 -1.424 6.638 1.00 94.75 96 GLY A O 1
ATOM 736 N N . LEU A 1 97 ? -9.284 -1.509 7.685 1.00 96.31 97 LEU A N 1
ATOM 737 C CA . LEU A 1 97 ? -9.957 -2.252 6.620 1.00 96.31 97 LEU A CA 1
ATOM 738 C C . LEU A 1 97 ? -10.040 -1.433 5.323 1.00 96.31 97 LEU A C 1
ATOM 740 O O . LEU A 1 97 ? -9.733 -1.954 4.251 1.00 96.31 97 LEU A O 1
ATOM 744 N N . ALA A 1 98 ? -10.383 -0.145 5.408 1.00 96.31 98 ALA A N 1
ATOM 745 C CA . ALA A 1 98 ? -10.406 0.751 4.253 1.00 96.31 98 ALA A CA 1
ATOM 746 C C . ALA A 1 98 ? -9.021 0.859 3.589 1.00 96.31 98 ALA A C 1
ATOM 748 O O . ALA A 1 98 ? -8.910 0.749 2.367 1.00 96.31 98 ALA A O 1
ATOM 749 N N . MET A 1 99 ? -7.952 0.984 4.381 1.00 96.12 99 MET A N 1
ATOM 750 C CA . MET A 1 99 ? -6.569 0.981 3.884 1.00 96.12 99 MET A CA 1
ATOM 751 C C . MET A 1 99 ? -6.195 -0.327 3.179 1.00 96.12 99 MET A C 1
ATOM 753 O O . MET A 1 99 ? -5.500 -0.319 2.154 1.00 96.12 99 MET A O 1
ATOM 757 N N . TYR A 1 100 ? -6.688 -1.457 3.683 1.00 96.75 100 TYR A N 1
ATOM 758 C CA . TYR A 1 100 ? -6.486 -2.750 3.039 1.00 96.75 100 TYR A CA 1
ATOM 759 C C . TYR A 1 100 ? -7.217 -2.846 1.697 1.00 96.75 100 TYR A C 1
ATOM 761 O O . TYR A 1 100 ? -6.618 -3.242 0.698 1.00 96.75 100 TYR A O 1
ATOM 769 N N . VAL A 1 101 ? -8.472 -2.390 1.632 1.00 97.06 101 VAL A N 1
ATOM 770 C CA . VAL A 1 101 ? -9.253 -2.335 0.383 1.00 97.06 101 VAL A CA 1
ATOM 771 C C . VAL A 1 101 ? -8.553 -1.477 -0.672 1.00 97.06 101 VAL A C 1
ATOM 773 O O . VAL A 1 101 ? -8.460 -1.879 -1.833 1.00 97.06 101 VAL A O 1
ATOM 776 N N . VAL A 1 102 ? -7.977 -0.336 -0.283 1.00 96.50 102 VAL A N 1
ATOM 777 C CA . VAL A 1 102 ? -7.174 0.487 -1.202 1.00 96.50 102 VAL A CA 1
ATOM 778 C C . VAL A 1 102 ? -5.961 -0.288 -1.737 1.00 96.50 102 VAL A C 1
ATOM 780 O O . VAL A 1 102 ? -5.655 -0.210 -2.929 1.00 96.50 102 VAL A O 1
ATOM 783 N N . SER A 1 103 ? -5.303 -1.089 -0.894 1.00 95.56 103 SER A N 1
ATOM 784 C CA . SER A 1 103 ? -4.179 -1.940 -1.312 1.00 95.56 103 SER A CA 1
ATOM 785 C C . SER A 1 103 ? -4.608 -3.049 -2.282 1.00 95.56 103 SER A C 1
ATOM 787 O O . SER A 1 103 ? -3.889 -3.321 -3.244 1.00 95.56 103 SER A O 1
ATOM 789 N N . LEU A 1 104 ? -5.801 -3.626 -2.112 1.00 96.81 104 LEU A N 1
ATOM 790 C CA . LEU A 1 104 ? -6.382 -4.561 -3.085 1.00 96.81 104 LEU A CA 1
ATOM 791 C C . LEU A 1 104 ? -6.674 -3.877 -4.429 1.00 96.81 104 LEU A C 1
ATOM 793 O O . LEU A 1 104 ? -6.376 -4.439 -5.482 1.00 96.81 104 LEU A O 1
ATOM 797 N N . GLY A 1 105 ? -7.179 -2.639 -4.412 1.00 96.69 105 GLY A N 1
ATOM 798 C CA . GLY A 1 105 ? -7.360 -1.840 -5.628 1.00 96.69 105 GLY A CA 1
ATOM 799 C C . GLY A 1 105 ? -6.047 -1.636 -6.392 1.00 96.69 105 GLY A C 1
ATOM 800 O O . GLY A 1 105 ? -5.982 -1.842 -7.603 1.00 96.69 105 GLY A O 1
ATOM 801 N N . PHE A 1 106 ? -4.963 -1.320 -5.680 1.00 95.44 106 PHE A N 1
ATOM 802 C CA . PHE A 1 106 ? -3.629 -1.244 -6.280 1.00 95.44 106 PHE A CA 1
ATOM 803 C C . PHE A 1 106 ? -3.124 -2.599 -6.795 1.00 95.44 106 PHE A C 1
ATOM 805 O O . PHE A 1 106 ? -2.464 -2.634 -7.833 1.00 95.44 106 PHE A O 1
ATOM 812 N N . MET A 1 107 ? -3.464 -3.716 -6.140 1.00 96.19 107 MET A N 1
ATOM 813 C CA . MET A 1 107 ? -3.102 -5.054 -6.622 1.00 96.19 107 MET A CA 1
ATOM 814 C C . MET A 1 107 ? -3.665 -5.329 -8.020 1.00 96.19 107 MET A C 1
ATOM 816 O O . MET A 1 107 ? -2.940 -5.832 -8.876 1.00 96.19 107 MET A O 1
ATOM 820 N N . VAL A 1 108 ? -4.914 -4.937 -8.293 1.00 96.38 108 VAL A N 1
ATOM 821 C CA . VAL A 1 108 ? -5.531 -5.091 -9.624 1.00 96.38 108 VAL A CA 1
ATOM 822 C C . VAL A 1 108 ? -4.717 -4.366 -10.700 1.00 96.38 108 VAL A C 1
ATOM 824 O O . VAL A 1 108 ? -4.432 -4.929 -11.763 1.00 96.38 108 VAL A O 1
ATOM 827 N N . GLU A 1 109 ? -4.282 -3.140 -10.417 1.00 94.62 109 GLU A N 1
ATOM 828 C CA . GLU A 1 109 ? -3.472 -2.347 -11.344 1.00 94.62 109 GLU A CA 1
ATOM 829 C C . GLU A 1 109 ? -2.074 -2.944 -11.561 1.00 94.62 109 GLU A C 1
ATOM 831 O O . GLU A 1 109 ? -1.560 -2.946 -12.685 1.00 94.62 109 GLU A O 1
ATOM 836 N N . ILE A 1 110 ? -1.482 -3.539 -10.522 1.00 94.56 110 ILE A N 1
ATOM 837 C CA . ILE A 1 110 ? -0.209 -4.263 -10.627 1.00 94.56 110 ILE A CA 1
ATOM 838 C C . ILE A 1 110 ? -0.370 -5.532 -11.466 1.00 94.56 110 ILE A C 1
ATOM 840 O O . ILE A 1 110 ? 0.434 -5.766 -12.368 1.00 94.56 110 ILE A O 1
ATOM 844 N N . CYS A 1 111 ? -1.427 -6.319 -11.254 1.00 94.38 111 CYS A N 1
ATOM 845 C CA . CYS A 1 111 ? -1.716 -7.498 -12.072 1.00 94.38 111 CYS A CA 1
ATOM 846 C C . CYS A 1 111 ? -1.879 -7.124 -13.552 1.00 94.38 111 CYS A C 1
ATOM 848 O O . CYS A 1 111 ? -1.323 -7.785 -14.433 1.00 94.38 111 CYS A O 1
ATOM 850 N N . ARG A 1 112 ? -2.585 -6.022 -13.839 1.00 94.56 112 ARG A N 1
ATOM 851 C CA . ARG A 1 112 ? -2.698 -5.466 -15.196 1.00 94.56 112 ARG A CA 1
ATOM 852 C C . ARG A 1 112 ? -1.342 -5.062 -15.764 1.00 94.56 112 ARG A C 1
ATOM 854 O O . ARG A 1 112 ? -1.058 -5.350 -16.927 1.00 94.56 112 ARG A O 1
ATOM 861 N N . PHE A 1 113 ? -0.500 -4.410 -14.966 1.00 92.56 113 PHE A N 1
ATOM 862 C CA . PHE A 1 113 ? 0.854 -4.036 -15.363 1.00 92.56 113 PHE A CA 1
ATOM 863 C C . PHE A 1 113 ? 1.712 -5.258 -15.721 1.00 92.56 113 PHE A C 1
ATOM 865 O O . PHE A 1 113 ? 2.297 -5.281 -16.805 1.00 92.56 113 PHE A O 1
ATOM 872 N N . VAL A 1 114 ? 1.740 -6.280 -14.861 1.00 92.38 114 VAL A N 1
ATOM 873 C CA . VAL A 1 114 ? 2.495 -7.521 -15.090 1.00 92.38 114 VAL A CA 1
ATOM 874 C C . VAL A 1 114 ? 2.002 -8.224 -16.354 1.00 92.38 114 VAL A C 1
ATOM 876 O O . VAL A 1 114 ? 2.810 -8.542 -17.224 1.00 92.38 114 VAL A O 1
ATOM 879 N N . ARG A 1 115 ? 0.679 -8.368 -16.525 1.00 92.81 115 ARG A N 1
ATOM 880 C CA . ARG A 1 115 ? 0.084 -8.991 -17.719 1.00 92.81 115 ARG A CA 1
ATOM 881 C C . ARG A 1 115 ? 0.498 -8.275 -19.006 1.00 92.81 115 ARG A C 1
ATOM 883 O O . ARG A 1 115 ? 0.935 -8.922 -19.951 1.00 92.81 115 ARG A O 1
ATOM 890 N N . ARG A 1 116 ? 0.420 -6.938 -19.035 1.00 91.31 116 ARG A N 1
ATOM 891 C CA . ARG A 1 116 ? 0.861 -6.144 -20.198 1.00 91.31 116 ARG A CA 1
ATOM 892 C C . ARG A 1 116 ? 2.350 -6.328 -20.490 1.00 91.31 116 ARG A C 1
ATOM 894 O O . ARG A 1 116 ? 2.731 -6.366 -21.654 1.00 91.31 116 ARG A O 1
ATOM 901 N N . LYS A 1 117 ? 3.188 -6.429 -19.455 1.00 87.31 117 LYS A N 1
ATOM 902 C CA . LYS A 1 117 ? 4.640 -6.605 -19.605 1.00 87.31 117 LYS A CA 1
ATOM 903 C C . LYS A 1 117 ? 5.012 -8.002 -20.110 1.00 87.31 117 LYS A C 1
ATOM 905 O O . LYS A 1 117 ? 5.988 -8.125 -20.838 1.00 87.31 117 LYS A O 1
ATOM 910 N N . MET A 1 118 ? 4.240 -9.026 -19.748 1.00 86.38 118 MET A N 1
ATOM 911 C CA . MET A 1 118 ? 4.439 -10.396 -20.231 1.00 86.38 118 MET A CA 1
ATOM 912 C C . MET A 1 118 ? 3.985 -10.586 -21.681 1.00 86.38 118 MET A C 1
ATOM 914 O O . MET A 1 118 ? 4.643 -11.307 -22.414 1.00 86.38 118 MET A O 1
ATOM 918 N N . TRP A 1 119 ? 2.890 -9.938 -22.092 1.00 84.62 119 TRP A N 1
ATOM 919 C CA . TRP A 1 119 ? 2.333 -10.095 -23.444 1.00 84.62 119 TRP A CA 1
ATOM 920 C C . TRP A 1 119 ? 3.015 -9.207 -24.498 1.00 84.62 119 TRP A C 1
ATOM 922 O O . TRP A 1 119 ? 2.957 -9.491 -25.684 1.00 84.62 119 TRP A O 1
ATOM 932 N N . LYS A 1 120 ? 3.697 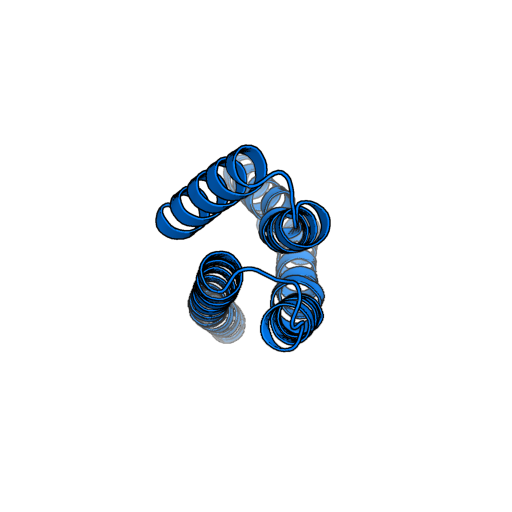-8.130 -24.092 1.00 63.38 120 LYS A N 1
ATOM 933 C CA . LYS A 1 120 ? 4.557 -7.336 -24.992 1.00 63.38 120 LYS A CA 1
ATOM 934 C C . LYS A 1 120 ? 5.960 -7.940 -25.168 1.00 63.38 120 LYS A C 1
ATOM 936 O O . LYS A 1 120 ? 6.905 -7.203 -25.444 1.00 63.38 120 LYS A O 1
ATOM 941 N N . LYS A 1 121 ? 6.099 -9.240 -24.927 1.00 48.41 121 LYS A N 1
ATOM 942 C CA . LYS A 1 121 ? 7.347 -9.981 -25.061 1.00 48.41 121 LYS A CA 1
ATOM 943 C C . LYS A 1 121 ? 7.268 -10.904 -26.264 1.00 48.41 121 LYS A C 1
ATOM 945 O O . LYS A 1 121 ? 6.175 -11.472 -26.467 1.00 48.41 121 LYS A O 1
#

Organism: NCBI:txid98144

Foldseek 3Di:
DVVLVVLLVVLVVVCVVVVDDPVLSCLLVCLLCVLVVLVVVLVVCVVVVNCVDPVVVVSLVVSLVSLCCRLQPVLVVSLVCLLPDPPHDPVSNVSSVVSSVVSVVVVVVSVVVVVVVVVVD